Protein AF-G8BQY3-F1 (afdb_monomer_lite)

Sequence (177 aa):
MSRKLKKTHLFSKDVSSLLYSYGDVAQPLSETANCLDEIISSYLVDVCENAYHISKKQVHPFSANKNKIKLENFRFVLRKDPIKLGRADELLVTNKLITEAKKQFNETDMNIVQRNKNLEGHEITRNEDSHSELNGNGERVHNNEDLLDKGTENDLDDGVKDEEVDEEVDEEEADED

pLDDT: mean 72.12, std 24.22, range [28.02, 97.5]

Structure (mmCIF, N/CA/C/O backbone):
data_AF-G8BQY3-F1
#
_entry.id   AF-G8BQY3-F1
#
loop_
_atom_site.group_PDB
_atom_site.id
_atom_site.type_symbol
_atom_site.label_atom_id
_atom_site.label_alt_id
_atom_site.label_comp_id
_atom_site.label_asym_id
_atom_site.label_entity_id
_atom_site.label_seq_id
_atom_site.pdbx_PDB_ins_code
_atom_site.Cartn_x
_atom_site.Cartn_y
_atom_site.Cartn_z
_atom_site.occupancy
_atom_site.B_iso_or_equiv
_atom_site.auth_seq_id
_atom_site.auth_comp_id
_atom_site.auth_asym_id
_atom_site.auth_atom_id
_atom_site.pdbx_PDB_model_num
ATOM 1 N N . MET A 1 1 ? 21.935 6.918 24.019 1.00 47.62 1 MET A N 1
ATOM 2 C CA . MET A 1 1 ? 20.542 7.383 24.213 1.00 47.62 1 MET A CA 1
ATOM 3 C C . MET A 1 1 ? 19.738 7.004 22.976 1.00 47.62 1 MET A C 1
ATOM 5 O O . MET A 1 1 ? 19.930 7.620 21.935 1.00 47.62 1 MET A O 1
ATOM 9 N N . SER A 1 2 ? 18.910 5.957 23.042 1.00 64.44 2 SER A N 1
ATOM 10 C CA . SER A 1 2 ? 18.008 5.622 21.932 1.00 64.44 2 SER A CA 1
ATOM 11 C C . SER A 1 2 ? 16.908 6.682 21.874 1.00 64.44 2 SER A C 1
ATOM 13 O O . SER A 1 2 ? 16.161 6.850 22.840 1.00 64.44 2 SER A O 1
ATOM 15 N N . ARG A 1 3 ? 16.852 7.456 20.785 1.00 68.50 3 ARG A N 1
ATOM 16 C CA . ARG A 1 3 ? 15.745 8.385 20.547 1.00 68.50 3 ARG A CA 1
ATOM 17 C C . ARG A 1 3 ? 14.502 7.527 20.336 1.00 68.50 3 ARG A C 1
ATOM 19 O O . ARG A 1 3 ? 14.386 6.880 19.302 1.00 68.50 3 ARG A O 1
ATOM 26 N N . LYS A 1 4 ? 13.598 7.489 21.321 1.00 60.03 4 LYS A N 1
ATOM 27 C CA . LYS A 1 4 ? 12.276 6.886 21.129 1.00 60.03 4 LYS A CA 1
ATOM 28 C C . LYS A 1 4 ? 11.611 7.636 19.977 1.00 60.03 4 LYS A C 1
ATOM 30 O O . LYS A 1 4 ? 11.327 8.826 20.120 1.00 60.03 4 LYS A O 1
ATOM 35 N N . LEU A 1 5 ? 11.413 6.968 18.841 1.00 64.56 5 LEU A N 1
ATOM 36 C CA . LEU A 1 5 ? 10.557 7.505 17.791 1.00 64.56 5 LEU A CA 1
ATOM 37 C C . LEU A 1 5 ? 9.184 7.728 18.427 1.00 64.56 5 LEU A C 1
ATOM 39 O O . LEU A 1 5 ? 8.609 6.808 19.013 1.00 64.56 5 LEU A O 1
ATOM 43 N N . LYS A 1 6 ? 8.684 8.965 18.377 1.00 67.38 6 LYS A N 1
ATOM 44 C CA . LYS A 1 6 ? 7.282 9.214 18.713 1.00 67.38 6 LYS A CA 1
ATOM 45 C C . LYS A 1 6 ? 6.444 8.392 17.736 1.00 67.38 6 LYS A C 1
ATOM 47 O O . LYS A 1 6 ? 6.731 8.428 16.543 1.00 67.38 6 LYS A O 1
ATOM 52 N N . LYS A 1 7 ? 5.429 7.676 18.236 1.00 65.94 7 LYS A N 1
ATOM 53 C CA . LYS A 1 7 ? 4.368 7.135 17.380 1.00 65.94 7 LYS A CA 1
ATOM 54 C C . LYS A 1 7 ? 3.744 8.327 16.658 1.00 65.94 7 LYS A C 1
ATOM 56 O O . LYS A 1 7 ? 3.080 9.157 17.274 1.00 65.94 7 LYS A O 1
ATOM 61 N N . THR A 1 8 ? 4.090 8.477 15.392 1.00 73.38 8 THR A N 1
ATOM 62 C CA . THR A 1 8 ? 3.545 9.488 14.500 1.00 73.38 8 THR A CA 1
ATOM 63 C C . THR A 1 8 ? 2.388 8.842 13.766 1.00 73.38 8 THR A C 1
ATOM 65 O O . THR A 1 8 ? 2.565 7.772 13.192 1.00 73.38 8 THR A O 1
ATOM 68 N N . HIS A 1 9 ? 1.225 9.480 13.801 1.00 83.69 9 HIS A N 1
ATOM 69 C CA . HIS A 1 9 ? 0.084 9.060 13.001 1.00 83.69 9 HIS A CA 1
ATOM 70 C C . HIS A 1 9 ? 0.283 9.550 11.568 1.00 83.69 9 HIS A C 1
ATOM 72 O O . HIS A 1 9 ? -0.073 10.687 11.254 1.00 83.69 9 HIS A O 1
ATOM 78 N N . LEU A 1 10 ? 0.963 8.749 10.741 1.00 86.44 10 LEU A N 1
ATOM 79 C CA . LEU A 1 10 ? 1.401 9.170 9.403 1.00 86.44 10 LEU A CA 1
ATOM 80 C C . LEU A 1 10 ? 0.208 9.357 8.469 1.00 86.44 10 LEU A C 1
ATOM 82 O O . LEU A 1 10 ? 0.194 10.310 7.692 1.00 86.44 10 LEU A O 1
ATOM 86 N N . PHE A 1 11 ? -0.778 8.464 8.556 1.00 93.00 11 PHE A N 1
ATOM 87 C CA . PHE A 1 11 ? -1.836 8.342 7.563 1.00 93.00 11 PHE A CA 1
ATOM 88 C C . PHE A 1 11 ? -3.230 8.670 8.103 1.00 93.00 11 PHE A C 1
ATOM 90 O O . PHE A 1 11 ? -4.181 8.582 7.336 1.00 93.00 11 PHE A O 1
ATOM 97 N N . SER A 1 12 ? -3.408 9.090 9.366 1.00 91.06 12 SER A N 1
ATOM 98 C CA . SER A 1 12 ? -4.758 9.253 9.955 1.00 91.06 12 SER A CA 1
ATOM 99 C C . SER A 1 12 ? -5.713 10.126 9.130 1.00 91.06 1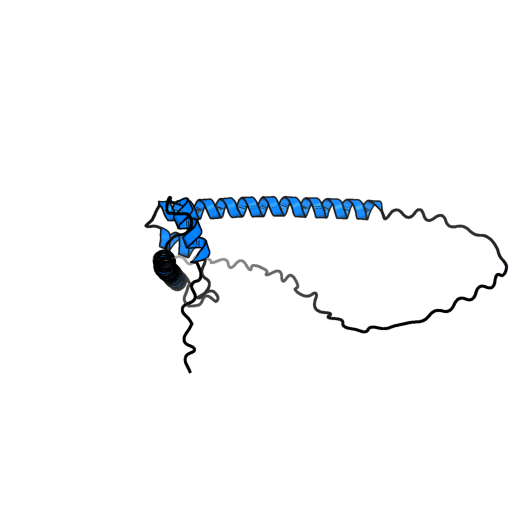2 SER A C 1
ATOM 101 O O . SER A 1 12 ? -6.905 9.823 9.053 1.00 91.06 12 SER A O 1
ATOM 103 N N . LYS A 1 13 ? -5.221 11.179 8.462 1.00 92.12 13 LYS A N 1
ATOM 104 C CA . LYS A 1 13 ? -6.054 12.029 7.589 1.00 92.12 13 LYS A CA 1
ATOM 105 C C . LYS A 1 13 ? -6.496 11.301 6.314 1.00 92.12 13 LYS A C 1
ATOM 107 O O . LYS A 1 13 ? -7.669 11.368 5.934 1.00 92.12 13 LYS A O 1
ATOM 112 N N . ASP A 1 14 ? -5.568 10.600 5.676 1.00 95.12 14 ASP A N 1
ATOM 113 C CA . ASP A 1 14 ? -5.829 9.868 4.437 1.00 95.12 14 ASP A CA 1
ATOM 114 C C . ASP A 1 14 ? -6.691 8.635 4.712 1.00 95.12 14 ASP A C 1
ATOM 116 O O . ASP A 1 14 ? -7.645 8.381 3.986 1.00 95.12 14 ASP A O 1
ATOM 120 N N . VAL A 1 15 ? -6.439 7.934 5.821 1.00 95.81 15 VAL A N 1
ATOM 121 C CA . VAL A 1 15 ? -7.252 6.812 6.311 1.00 95.81 15 VAL A CA 1
ATOM 122 C C . VAL A 1 15 ? -8.680 7.258 6.608 1.00 95.81 15 VAL A C 1
ATOM 124 O O . VAL A 1 15 ? -9.614 6.567 6.218 1.00 95.81 15 VAL A O 1
ATOM 127 N N . SER A 1 16 ? -8.880 8.425 7.226 1.00 95.19 16 SER A N 1
ATOM 128 C CA . SER A 1 16 ? -10.232 8.951 7.474 1.00 95.19 16 SER A CA 1
ATOM 129 C C . SER A 1 16 ? -10.986 9.231 6.170 1.00 95.19 16 SER A C 1
ATOM 131 O O . SER A 1 16 ? -12.165 8.910 6.043 1.00 95.19 16 SER A O 1
ATOM 133 N N . SER A 1 17 ? -10.289 9.782 5.174 1.00 95.88 17 SER A N 1
ATOM 134 C CA . SER A 1 17 ? -10.861 10.022 3.842 1.00 95.88 17 SER A CA 1
ATOM 135 C C . SER A 1 17 ? -11.150 8.706 3.110 1.00 95.88 17 SER A C 1
ATOM 137 O O . SER A 1 17 ? -12.174 8.573 2.439 1.00 95.88 17 SER A O 1
ATOM 139 N N . LEU A 1 18 ? -10.270 7.715 3.278 1.00 95.94 18 LEU A N 1
ATOM 140 C CA . LEU A 1 18 ? -10.424 6.379 2.720 1.00 95.94 18 LEU A CA 1
ATOM 141 C C . LEU A 1 18 ? -11.657 5.690 3.309 1.00 95.94 18 LEU A C 1
ATOM 143 O O . LEU A 1 18 ? -12.499 5.228 2.550 1.00 95.94 18 LEU A O 1
ATOM 147 N N . LEU A 1 19 ? -11.814 5.694 4.632 1.00 96.62 19 LEU A N 1
ATOM 148 C CA . LEU A 1 19 ? -12.986 5.149 5.320 1.00 96.62 19 LEU A CA 1
ATOM 149 C C . LEU A 1 19 ? -14.293 5.705 4.744 1.00 96.62 19 LEU A C 1
ATOM 151 O O . LEU A 1 19 ? -15.165 4.931 4.349 1.00 96.62 19 LEU A O 1
ATOM 155 N N . TYR A 1 20 ? -14.389 7.028 4.585 1.00 97.12 20 TYR A N 1
ATOM 156 C CA . TYR A 1 20 ? -15.562 7.660 3.978 1.00 97.12 20 TYR A CA 1
ATOM 157 C C . TYR A 1 20 ? -15.809 7.192 2.535 1.00 97.12 20 TYR A C 1
ATOM 159 O O . TYR A 1 20 ? -16.934 6.855 2.173 1.00 97.12 20 TYR A O 1
ATOM 167 N N . SER A 1 21 ? -14.762 7.094 1.707 1.00 97.00 21 SER A N 1
ATOM 168 C CA . SER A 1 21 ? -14.902 6.592 0.329 1.00 97.00 21 SER A CA 1
ATOM 169 C C . SER A 1 21 ? -15.334 5.123 0.241 1.00 97.00 21 SER A C 1
ATOM 171 O O . SER A 1 21 ? -15.914 4.720 -0.765 1.00 97.00 21 SER A O 1
ATOM 173 N N . TYR A 1 22 ? -15.096 4.341 1.297 1.00 95.94 22 TYR A N 1
ATOM 174 C CA . TYR A 1 22 ? -15.563 2.960 1.436 1.00 95.94 22 TYR A CA 1
ATOM 175 C C . TYR A 1 22 ? -16.930 2.851 2.136 1.00 95.94 22 TYR A C 1
ATOM 177 O O . TYR A 1 22 ? -17.414 1.741 2.355 1.00 95.94 22 TYR A O 1
ATOM 185 N N . GLY A 1 23 ? -17.579 3.982 2.433 1.00 96.81 23 GLY A N 1
ATOM 186 C CA . GLY A 1 23 ? -18.947 4.039 2.950 1.00 96.81 23 GLY A CA 1
ATOM 187 C C . GLY A 1 23 ? -19.072 4.216 4.464 1.00 96.81 23 GLY A C 1
ATOM 188 O O . GLY A 1 23 ? -20.173 4.058 4.988 1.00 96.81 23 GLY A O 1
ATOM 189 N N . ASP A 1 24 ? -17.986 4.537 5.170 1.00 96.62 24 ASP A N 1
ATOM 190 C CA . ASP A 1 24 ? -18.055 4.968 6.570 1.00 96.62 24 ASP A CA 1
ATOM 191 C C . ASP A 1 24 ? -18.608 6.407 6.690 1.00 96.62 24 ASP A C 1
ATOM 193 O O . ASP A 1 24 ? -18.865 7.096 5.699 1.00 96.62 24 ASP A O 1
ATOM 197 N N . VAL A 1 25 ? -18.796 6.894 7.916 1.00 96.75 25 VAL A N 1
ATOM 198 C CA . VAL A 1 25 ? -19.213 8.271 8.200 1.00 96.75 25 VAL A CA 1
ATOM 199 C C . VAL A 1 25 ? -18.143 9.295 7.795 1.00 96.75 25 VAL A C 1
ATOM 201 O O . VAL A 1 25 ? -16.946 9.027 7.819 1.00 96.75 25 VAL A O 1
ATOM 204 N N . ALA A 1 26 ? -18.571 10.522 7.474 1.00 95.06 26 ALA A N 1
ATOM 205 C CA . ALA A 1 26 ? -17.673 11.595 7.023 1.00 95.06 26 ALA A CA 1
ATOM 206 C C . ALA A 1 26 ? -16.608 12.007 8.058 1.00 95.06 26 ALA A C 1
ATOM 208 O O . ALA A 1 26 ? -15.579 12.572 7.692 1.00 95.06 26 ALA A O 1
ATOM 209 N N . GLN A 1 27 ? -16.871 11.773 9.344 1.00 95.19 27 GLN A N 1
ATOM 210 C CA . GLN A 1 27 ? -15.941 12.002 10.450 1.00 95.19 27 GLN A CA 1
ATOM 211 C C . GLN A 1 27 ? -15.866 10.714 11.282 1.00 95.19 27 GLN A C 1
ATOM 213 O O . GLN A 1 27 ? -16.648 10.560 12.224 1.00 95.19 27 GLN A O 1
ATOM 218 N N . PRO A 1 28 ? -15.003 9.755 10.901 1.00 95.81 28 PRO A N 1
ATOM 219 C CA . PRO A 1 28 ? -14.865 8.499 11.627 1.00 95.81 28 PRO A CA 1
ATOM 220 C C . PRO A 1 28 ? -14.243 8.731 13.007 1.00 95.81 28 PRO A C 1
ATOM 222 O O . PRO A 1 28 ? -13.596 9.748 13.263 1.00 95.81 28 PRO A O 1
ATOM 225 N N . LEU A 1 29 ? -14.427 7.765 13.907 1.00 95.88 29 LEU A N 1
ATOM 226 C CA . LEU A 1 29 ? -13.817 7.808 15.234 1.00 95.88 29 LEU A CA 1
ATOM 227 C C . LEU A 1 29 ? -12.288 7.832 15.118 1.00 95.88 29 LEU A C 1
ATOM 229 O O . LEU A 1 29 ? -11.695 7.006 14.415 1.00 95.88 29 LEU A O 1
ATOM 233 N N . SER A 1 30 ? -11.648 8.735 15.862 1.00 93.62 30 SER A N 1
ATOM 234 C CA . SER A 1 30 ? -10.189 8.898 15.878 1.00 93.62 30 SER A CA 1
ATOM 235 C C . SER A 1 30 ? -9.470 7.594 16.227 1.00 93.62 30 SER A C 1
ATOM 237 O O . SER A 1 30 ? -8.432 7.274 15.659 1.00 93.62 30 SER A O 1
ATOM 239 N N . GLU A 1 31 ? -10.045 6.803 17.128 1.00 94.69 31 GLU A N 1
ATOM 240 C CA . GLU A 1 31 ? -9.543 5.498 17.546 1.00 94.69 31 GLU A CA 1
ATOM 241 C C . GLU A 1 31 ? -9.524 4.499 16.384 1.00 94.69 31 GLU A C 1
ATOM 243 O O . GLU A 1 31 ? -8.570 3.734 16.253 1.00 94.69 31 GLU A O 1
ATOM 248 N N . THR A 1 32 ? -10.537 4.535 15.511 1.00 95.00 32 THR A N 1
ATOM 249 C CA . THR A 1 32 ? -10.619 3.658 14.332 1.00 95.00 32 THR A CA 1
ATOM 250 C C . THR A 1 32 ? -9.576 4.057 13.297 1.00 95.00 32 THR A C 1
ATOM 252 O O . THR A 1 32 ? -8.821 3.205 12.827 1.00 95.00 32 THR A O 1
ATOM 255 N N . ALA A 1 33 ? -9.477 5.355 12.991 1.00 94.88 33 ALA A N 1
ATOM 256 C CA . ALA A 1 33 ? -8.477 5.869 12.059 1.00 94.88 33 ALA A CA 1
ATOM 257 C C . ALA A 1 33 ? -7.048 5.569 12.539 1.00 94.88 33 ALA A C 1
ATOM 259 O O . ALA A 1 33 ? -6.230 5.082 11.763 1.00 94.88 33 ALA A O 1
ATOM 260 N N . ASN A 1 34 ? -6.767 5.775 13.829 1.00 93.81 34 ASN A N 1
ATOM 261 C CA . ASN A 1 34 ? -5.458 5.498 14.420 1.00 93.81 34 ASN A CA 1
ATOM 262 C C . ASN A 1 34 ? -5.143 3.995 14.458 1.00 93.81 34 ASN A C 1
ATOM 264 O O . ASN A 1 34 ? -4.008 3.602 14.210 1.00 93.81 34 ASN A O 1
ATOM 268 N N . CYS A 1 35 ? -6.130 3.142 14.744 1.00 94.31 35 CYS A N 1
ATOM 269 C CA . CYS A 1 35 ? -5.945 1.692 14.704 1.00 94.31 35 CYS A CA 1
ATOM 270 C C . CYS A 1 35 ? -5.583 1.216 13.291 1.00 94.31 35 CYS A C 1
ATOM 272 O O . CYS A 1 35 ? -4.627 0.460 13.115 1.00 94.31 35 CYS A O 1
ATOM 274 N N . LEU A 1 36 ? -6.302 1.699 12.276 1.00 95.44 36 LEU A N 1
ATOM 275 C CA . LEU A 1 36 ? -6.017 1.369 10.882 1.00 95.44 36 LEU A CA 1
ATOM 276 C C . LEU A 1 36 ? -4.675 1.934 10.409 1.00 95.44 36 LEU A C 1
ATOM 278 O O . LEU A 1 36 ? -3.955 1.236 9.703 1.00 95.44 36 LEU A O 1
ATOM 282 N N . ASP A 1 37 ? -4.304 3.144 10.827 1.00 94.88 37 ASP A N 1
ATOM 283 C CA . ASP A 1 37 ? -2.983 3.731 10.570 1.00 94.88 37 ASP A CA 1
ATOM 284 C C . ASP A 1 37 ? -1.847 2.843 11.113 1.00 94.88 37 ASP A C 1
ATOM 286 O O . ASP A 1 37 ? -0.875 2.581 10.399 1.00 94.88 37 ASP A O 1
ATOM 290 N N . GLU A 1 38 ? -1.992 2.291 12.323 1.00 93.75 38 GLU A N 1
ATOM 291 C CA . GLU A 1 38 ? -1.022 1.341 12.887 1.00 93.75 38 GLU A CA 1
ATOM 292 C C . GLU A 1 38 ? -0.963 0.026 12.090 1.00 93.75 38 GLU A C 1
ATOM 294 O O . GLU A 1 38 ? 0.130 -0.458 11.784 1.00 93.75 38 GLU A O 1
ATOM 299 N N . ILE A 1 39 ? -2.116 -0.531 11.699 1.00 95.44 39 ILE A N 1
ATOM 300 C CA . ILE A 1 39 ? -2.192 -1.767 10.900 1.00 95.44 39 ILE A CA 1
ATOM 301 C C . ILE A 1 39 ? -1.541 -1.571 9.525 1.00 95.44 39 ILE A C 1
ATOM 303 O O . ILE A 1 39 ? -0.732 -2.394 9.097 1.00 95.44 39 ILE A O 1
ATOM 307 N N . ILE A 1 40 ? -1.867 -0.475 8.837 1.00 94.88 40 ILE A N 1
ATOM 308 C CA . ILE A 1 40 ? -1.329 -0.151 7.511 1.00 94.88 40 ILE A CA 1
ATOM 309 C C . ILE A 1 40 ? 0.175 0.089 7.600 1.00 94.88 40 ILE A C 1
ATOM 311 O O . ILE A 1 40 ? 0.927 -0.441 6.783 1.00 94.88 40 ILE A O 1
ATOM 315 N N . SER A 1 41 ? 0.628 0.836 8.607 1.00 93.81 41 SER A N 1
ATOM 316 C CA . SER A 1 41 ? 2.053 1.077 8.830 1.00 93.81 41 SER A CA 1
ATOM 317 C C . SER A 1 41 ? 2.814 -0.232 9.043 1.00 93.81 41 SER A C 1
ATOM 319 O O . SER A 1 41 ? 3.842 -0.441 8.401 1.00 93.81 41 SER A O 1
ATOM 321 N N . SER A 1 42 ? 2.291 -1.142 9.873 1.00 95.00 42 SER A N 1
ATOM 322 C CA . SER A 1 42 ? 2.891 -2.468 10.077 1.00 95.00 42 SER A CA 1
ATOM 323 C C . SER A 1 42 ? 2.951 -3.264 8.774 1.00 95.00 42 SER A C 1
ATOM 325 O O . SER A 1 42 ? 4.006 -3.775 8.413 1.00 95.00 42 SER A O 1
ATOM 327 N N . TYR A 1 43 ? 1.852 -3.303 8.020 1.00 95.56 43 TYR A N 1
ATOM 328 C CA . TYR A 1 43 ? 1.799 -3.998 6.736 1.00 95.56 43 TYR A CA 1
ATOM 329 C C . TYR A 1 43 ? 2.830 -3.456 5.732 1.00 95.56 43 TYR A C 1
ATOM 331 O O . TYR A 1 43 ? 3.500 -4.228 5.046 1.00 95.56 43 TYR A O 1
ATOM 339 N N . LEU A 1 44 ? 2.989 -2.133 5.641 1.00 94.69 44 LEU A N 1
ATOM 340 C CA . LEU A 1 44 ? 3.964 -1.514 4.741 1.00 94.69 44 LEU A CA 1
ATOM 341 C C . LEU A 1 44 ? 5.404 -1.843 5.142 1.00 94.69 44 LEU A C 1
ATOM 343 O O . LEU A 1 44 ? 6.232 -2.087 4.260 1.00 94.69 44 LEU A O 1
ATOM 347 N N . VAL A 1 45 ? 5.698 -1.879 6.445 1.00 95.44 45 VAL A N 1
ATOM 348 C CA . VAL A 1 45 ? 7.007 -2.306 6.956 1.00 95.44 45 VAL A CA 1
ATOM 349 C C . VAL A 1 45 ? 7.286 -3.749 6.541 1.00 95.44 45 VAL A C 1
ATOM 351 O O . VAL A 1 45 ? 8.328 -3.996 5.934 1.00 95.44 45 VAL A O 1
ATOM 354 N N . ASP A 1 46 ? 6.336 -4.663 6.742 1.00 96.25 46 ASP A N 1
ATOM 355 C CA . ASP A 1 46 ? 6.489 -6.075 6.372 1.00 96.25 46 ASP A CA 1
ATOM 356 C C . ASP A 1 46 ? 6.720 -6.250 4.862 1.00 96.25 46 ASP A C 1
ATOM 358 O O . ASP A 1 46 ? 7.564 -7.038 4.424 1.00 96.25 46 ASP A O 1
ATOM 362 N N . VAL A 1 47 ? 5.994 -5.504 4.022 1.00 95.75 47 VAL A N 1
ATOM 363 C CA . VAL A 1 47 ? 6.181 -5.533 2.561 1.00 95.75 47 VAL A CA 1
ATOM 364 C C . VAL A 1 47 ? 7.577 -5.032 2.177 1.00 95.75 47 VAL A C 1
ATOM 366 O O . VAL A 1 47 ? 8.248 -5.663 1.353 1.00 95.75 47 VAL A O 1
ATOM 369 N N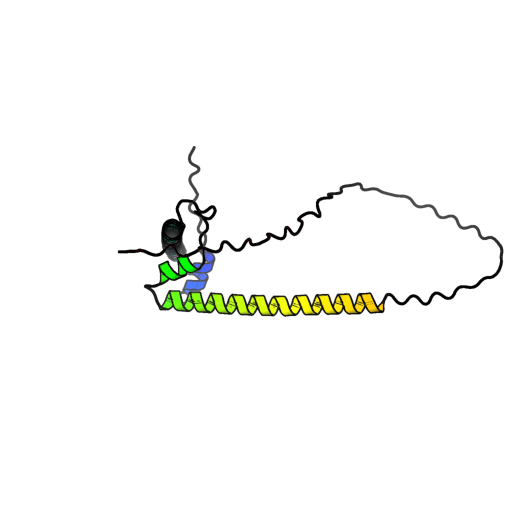 . CYS A 1 48 ? 8.038 -3.933 2.779 1.00 95.25 48 CYS A N 1
ATOM 370 C CA . CYS A 1 48 ? 9.362 -3.368 2.517 1.00 95.25 48 CYS A CA 1
ATOM 371 C C . CYS A 1 48 ? 10.490 -4.295 2.983 1.00 95.25 48 CYS A C 1
ATOM 373 O O . CYS A 1 48 ? 11.469 -4.482 2.260 1.00 95.25 48 CYS A O 1
ATOM 375 N N . GLU A 1 49 ? 10.351 -4.906 4.158 1.00 95.50 49 GLU A N 1
ATOM 376 C CA . GLU A 1 49 ? 11.323 -5.851 4.703 1.00 95.50 49 GLU A CA 1
ATOM 377 C C . GLU A 1 49 ? 11.438 -7.092 3.810 1.00 95.50 49 GLU A C 1
ATOM 379 O O . GLU A 1 49 ? 12.539 -7.486 3.416 1.00 95.50 49 GLU A O 1
ATOM 384 N N . ASN A 1 50 ? 10.306 -7.651 3.378 1.00 95.19 50 ASN A N 1
ATOM 385 C CA . ASN A 1 50 ? 10.296 -8.767 2.438 1.00 95.19 50 ASN A CA 1
ATOM 386 C C . ASN A 1 50 ? 10.972 -8.404 1.107 1.00 95.19 50 ASN A C 1
ATOM 388 O O . ASN A 1 50 ? 11.813 -9.164 0.615 1.00 95.19 50 ASN A O 1
ATOM 392 N N . ALA A 1 51 ? 10.660 -7.233 0.542 1.00 94.38 51 ALA A N 1
ATOM 393 C CA . ALA A 1 51 ? 11.278 -6.752 -0.695 1.00 94.38 51 ALA A CA 1
ATOM 394 C C . ALA A 1 51 ? 12.796 -6.570 -0.534 1.00 94.38 51 ALA A C 1
ATOM 396 O O . ALA A 1 51 ? 13.570 -6.933 -1.424 1.00 94.38 51 ALA A O 1
ATOM 397 N N . TYR A 1 52 ? 13.237 -6.071 0.619 1.00 93.00 52 TYR A N 1
ATOM 398 C CA . TYR A 1 52 ? 14.648 -5.933 0.960 1.00 93.00 52 TYR A CA 1
ATOM 399 C C . TYR A 1 52 ? 15.359 -7.288 1.074 1.00 93.00 52 TYR A C 1
ATOM 401 O O . TYR A 1 52 ? 16.452 -7.461 0.529 1.00 93.00 52 TYR A O 1
ATOM 409 N N . HIS A 1 53 ? 14.738 -8.284 1.711 1.00 91.81 53 HIS A N 1
ATOM 410 C CA . HIS A 1 53 ? 15.294 -9.635 1.796 1.00 91.81 53 HIS A CA 1
ATOM 411 C C . HIS A 1 53 ? 15.443 -10.300 0.428 1.00 91.81 53 HIS A C 1
ATOM 413 O O . HIS A 1 53 ? 16.453 -10.959 0.181 1.00 91.81 53 HIS A O 1
ATOM 419 N N . ILE A 1 54 ? 14.471 -10.120 -0.469 1.00 90.75 54 ILE A N 1
ATOM 420 C CA . ILE A 1 54 ? 14.567 -10.607 -1.852 1.00 90.75 54 ILE A CA 1
ATOM 421 C C . ILE A 1 54 ? 15.715 -9.904 -2.572 1.00 90.75 54 ILE A C 1
ATOM 423 O O . ILE A 1 54 ? 16.555 -10.575 -3.168 1.00 90.75 54 ILE A O 1
ATOM 427 N N . SER A 1 55 ? 15.809 -8.579 -2.431 1.00 90.31 55 SER A N 1
ATOM 428 C CA . SER A 1 55 ? 16.891 -7.786 -3.013 1.00 90.31 55 SER A CA 1
ATOM 429 C C . SER A 1 55 ? 18.266 -8.311 -2.610 1.00 90.31 55 SER A C 1
ATOM 431 O O . SER A 1 55 ? 19.138 -8.466 -3.456 1.00 90.31 55 SER A O 1
ATOM 433 N N . LYS A 1 56 ? 18.461 -8.626 -1.326 1.00 86.56 56 LYS A N 1
ATOM 434 C CA . LYS A 1 56 ? 19.725 -9.177 -0.823 1.00 86.56 56 LYS A CA 1
ATOM 435 C C . LYS A 1 56 ? 20.048 -10.559 -1.378 1.00 86.56 56 LY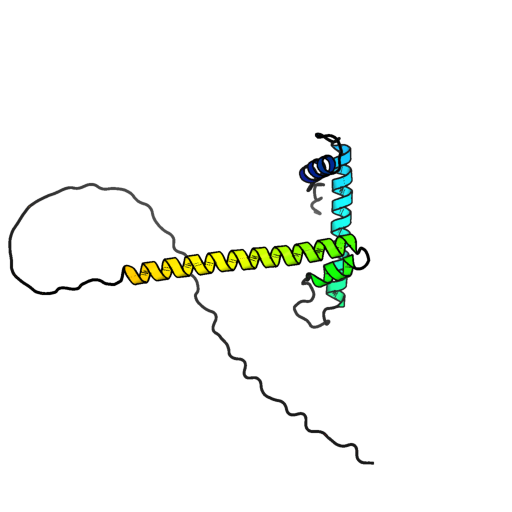S A C 1
ATOM 437 O O . LYS A 1 56 ? 21.215 -10.857 -1.589 1.00 86.56 56 LYS A O 1
ATOM 442 N N . LYS A 1 57 ? 19.035 -11.406 -1.579 1.00 85.06 57 LYS A N 1
ATOM 443 C CA . LYS A 1 57 ? 19.214 -12.773 -2.091 1.00 85.06 57 LYS A CA 1
ATOM 444 C C . LYS A 1 57 ? 19.530 -12.809 -3.583 1.00 85.06 57 LYS A C 1
ATOM 446 O O . LYS A 1 57 ? 20.238 -13.704 -4.018 1.00 85.06 57 LYS A O 1
ATOM 451 N N . GLN A 1 58 ? 18.976 -11.878 -4.359 1.00 79.62 58 GLN A N 1
ATOM 452 C CA . GLN A 1 58 ? 19.152 -11.850 -5.813 1.00 79.62 58 GLN A CA 1
ATOM 453 C C . GLN A 1 58 ? 20.446 -11.170 -6.269 1.00 79.62 58 GLN A C 1
ATOM 455 O O . GLN A 1 58 ? 20.824 -11.296 -7.430 1.00 79.62 58 GLN A O 1
ATOM 460 N N . VAL A 1 59 ? 21.124 -10.433 -5.388 1.00 75.50 59 VAL A N 1
ATOM 461 C CA . VAL A 1 59 ? 22.356 -9.727 -5.740 1.00 75.50 59 VAL A CA 1
ATOM 462 C C . VAL A 1 59 ? 23.572 -10.605 -5.434 1.00 75.50 59 VAL A C 1
ATOM 464 O O . VAL A 1 59 ? 23.723 -11.089 -4.314 1.00 75.50 59 VAL A O 1
ATOM 467 N N . HIS A 1 60 ? 24.450 -10.791 -6.429 1.00 71.19 60 HIS A N 1
ATOM 468 C CA . HIS A 1 60 ? 25.705 -11.535 -6.274 1.00 71.19 60 HIS A CA 1
ATOM 469 C C . HIS A 1 60 ? 26.537 -10.958 -5.109 1.00 71.19 60 HIS A C 1
ATOM 471 O O . HIS A 1 60 ? 26.608 -9.729 -4.983 1.00 71.19 60 HIS A O 1
ATOM 477 N N . PRO A 1 61 ? 27.198 -11.790 -4.278 1.00 68.12 61 PRO A N 1
ATOM 478 C CA . PRO A 1 61 ? 27.908 -11.348 -3.071 1.00 68.12 61 PRO A CA 1
ATOM 479 C C . PRO A 1 61 ? 28.943 -10.233 -3.298 1.00 68.12 61 PRO A C 1
ATOM 481 O O . PRO A 1 61 ? 29.193 -9.445 -2.387 1.00 68.12 61 PRO A O 1
ATOM 484 N N . PHE A 1 62 ? 29.494 -10.123 -4.510 1.00 70.69 62 PHE A N 1
ATOM 485 C CA . PHE A 1 62 ? 30.473 -9.096 -4.891 1.00 70.69 62 PHE A CA 1
ATOM 486 C C . PHE A 1 62 ? 29.898 -7.867 -5.618 1.00 70.69 62 PHE A C 1
ATOM 488 O O . PHE A 1 62 ? 30.649 -6.987 -6.025 1.00 70.69 62 PHE A O 1
ATOM 495 N N . SER A 1 63 ? 28.578 -7.752 -5.783 1.00 72.44 63 SER A N 1
ATOM 496 C CA . SER A 1 63 ? 27.995 -6.608 -6.490 1.00 72.44 63 SER A CA 1
ATOM 497 C C . SER A 1 63 ? 27.943 -5.350 -5.616 1.00 72.44 63 SER A C 1
ATOM 499 O O . SER A 1 63 ? 27.412 -5.356 -4.499 1.00 72.44 63 SER A O 1
ATOM 501 N N . ALA A 1 64 ? 28.394 -4.226 -6.179 1.00 68.88 64 ALA A N 1
ATOM 502 C CA . ALA A 1 64 ? 28.315 -2.899 -5.563 1.00 68.88 64 ALA A CA 1
ATOM 503 C C . ALA A 1 64 ? 26.874 -2.466 -5.200 1.00 68.88 64 ALA A C 1
ATOM 505 O O . ALA A 1 64 ? 26.678 -1.629 -4.323 1.00 68.88 64 ALA A O 1
ATOM 506 N N . ASN A 1 65 ? 25.846 -3.078 -5.805 1.00 66.44 65 ASN A N 1
ATOM 507 C CA . ASN A 1 65 ? 24.433 -2.704 -5.646 1.00 66.44 65 ASN A CA 1
ATOM 508 C C . ASN A 1 65 ? 23.649 -3.532 -4.607 1.00 66.44 65 ASN A C 1
ATOM 510 O O . ASN A 1 65 ? 22.417 -3.518 -4.605 1.00 66.44 65 ASN A O 1
ATOM 514 N N . LYS A 1 66 ? 24.336 -4.219 -3.688 1.00 67.44 66 LYS A N 1
ATOM 515 C CA . LYS A 1 66 ? 23.769 -5.142 -2.677 1.00 67.44 66 LYS A CA 1
ATOM 516 C C . LYS A 1 66 ? 22.604 -4.628 -1.817 1.00 67.44 66 LYS A C 1
ATOM 518 O O . LYS A 1 66 ? 21.868 -5.436 -1.259 1.00 67.44 66 LYS A O 1
ATOM 523 N N . ASN A 1 67 ? 22.405 -3.314 -1.719 1.00 75.31 67 ASN A N 1
ATOM 524 C CA . ASN A 1 67 ? 21.350 -2.707 -0.896 1.00 75.31 67 ASN A CA 1
ATOM 525 C C . ASN A 1 67 ? 20.261 -1.976 -1.700 1.00 75.31 67 ASN A C 1
ATOM 527 O O . ASN A 1 67 ? 19.383 -1.359 -1.098 1.00 75.31 67 ASN A O 1
ATOM 531 N N . LYS A 1 68 ? 20.297 -2.011 -3.039 1.00 86.44 68 LYS A N 1
ATOM 532 C CA . LYS A 1 68 ? 19.352 -1.255 -3.868 1.00 86.44 68 LYS A CA 1
ATOM 533 C C . LYS A 1 68 ? 18.079 -2.059 -4.130 1.00 86.44 68 LYS A C 1
ATOM 535 O O . LYS A 1 68 ? 18.094 -3.007 -4.910 1.00 86.44 68 LYS A O 1
ATOM 540 N N . ILE A 1 69 ? 16.968 -1.640 -3.524 1.00 91.00 69 ILE A N 1
ATOM 541 C CA . ILE A 1 69 ? 15.649 -2.238 -3.765 1.00 91.00 69 ILE A CA 1
ATOM 542 C C . ILE A 1 69 ? 15.130 -1.785 -5.139 1.00 91.00 69 ILE A C 1
ATOM 544 O O . ILE A 1 69 ? 15.113 -0.592 -5.440 1.00 91.00 69 ILE A O 1
ATOM 548 N N . LYS A 1 70 ? 14.706 -2.741 -5.972 1.00 90.69 70 LYS A N 1
ATOM 549 C CA . LYS A 1 70 ? 14.095 -2.514 -7.292 1.00 90.69 70 LYS A CA 1
ATOM 550 C C . LYS A 1 70 ? 12.588 -2.799 -7.261 1.00 90.69 70 LYS A C 1
ATOM 552 O O . LYS A 1 70 ? 12.113 -3.518 -6.383 1.00 90.69 70 LYS A O 1
ATOM 557 N N . LEU A 1 71 ? 11.854 -2.297 -8.259 1.00 92.19 71 LEU A N 1
ATOM 558 C CA . LEU A 1 71 ? 10.411 -2.549 -8.424 1.00 92.19 71 LEU A CA 1
ATOM 559 C C . LEU A 1 71 ? 10.082 -4.045 -8.560 1.00 92.19 71 LEU A C 1
ATOM 561 O O . LEU A 1 71 ? 9.111 -4.514 -7.971 1.00 92.19 71 LEU A O 1
ATOM 565 N N . GLU A 1 72 ? 10.942 -4.809 -9.238 1.00 91.81 72 GLU A N 1
ATOM 566 C CA . GLU A 1 72 ? 10.805 -6.267 -9.384 1.00 91.81 72 GLU A CA 1
ATOM 567 C C . GLU A 1 72 ? 10.725 -7.000 -8.035 1.00 91.81 72 GLU A C 1
ATOM 569 O O . GLU A 1 72 ? 9.997 -7.984 -7.896 1.00 91.81 72 GLU A O 1
ATOM 574 N N . ASN A 1 73 ? 11.407 -6.490 -7.001 1.00 93.56 73 ASN A N 1
ATOM 575 C CA . ASN A 1 73 ? 11.352 -7.085 -5.667 1.00 93.56 73 ASN A CA 1
ATOM 576 C C . ASN A 1 73 ? 9.944 -6.959 -5.071 1.00 93.56 73 ASN A C 1
ATOM 578 O O . ASN A 1 73 ? 9.420 -7.931 -4.533 1.00 93.56 73 ASN A O 1
ATOM 582 N N . PHE A 1 74 ? 9.308 -5.788 -5.200 1.00 94.88 74 PHE A N 1
ATOM 583 C CA . PHE A 1 74 ? 7.931 -5.573 -4.740 1.00 94.88 74 PHE A CA 1
ATOM 584 C C . PHE A 1 74 ? 6.936 -6.414 -5.537 1.00 94.88 74 PHE A C 1
ATOM 586 O O . PHE A 1 74 ? 6.044 -7.030 -4.952 1.00 94.88 74 PHE A O 1
ATOM 593 N N . ARG A 1 75 ? 7.135 -6.516 -6.855 1.00 94.31 75 ARG A N 1
ATOM 594 C CA . ARG A 1 75 ? 6.334 -7.377 -7.729 1.00 94.31 75 ARG A CA 1
ATOM 595 C C . ARG A 1 75 ? 6.385 -8.836 -7.270 1.00 94.31 75 ARG A C 1
ATOM 597 O O . ARG A 1 75 ? 5.356 -9.499 -7.154 1.00 94.31 75 ARG A O 1
ATOM 604 N N . PHE A 1 76 ? 7.574 -9.314 -6.906 1.00 94.38 76 PHE A N 1
ATOM 605 C CA . PHE A 1 76 ? 7.755 -10.656 -6.364 1.00 94.38 76 PHE A CA 1
ATOM 606 C C . PHE A 1 76 ? 7.116 -10.837 -4.979 1.00 94.38 76 PHE A C 1
ATOM 608 O O . PHE A 1 76 ? 6.543 -11.898 -4.721 1.00 94.38 76 PHE A O 1
ATOM 615 N N . VAL A 1 77 ? 7.178 -9.845 -4.080 1.00 96.00 77 VAL A N 1
ATOM 616 C CA . VAL A 1 77 ? 6.484 -9.900 -2.774 1.00 96.00 77 VAL A CA 1
ATOM 617 C C . VAL A 1 77 ? 4.977 -10.059 -2.971 1.00 96.00 77 VAL A C 1
ATOM 619 O O . VAL A 1 77 ? 4.365 -10.926 -2.348 1.00 96.00 77 VAL A O 1
ATOM 622 N N . LEU A 1 78 ? 4.393 -9.283 -3.884 1.00 96.12 78 LEU A N 1
ATOM 623 C CA . LEU A 1 78 ? 2.953 -9.258 -4.141 1.00 96.12 78 LEU A CA 1
ATOM 624 C C . LEU A 1 78 ? 2.447 -10.427 -5.003 1.00 96.12 78 LEU A C 1
ATOM 626 O O . LEU A 1 78 ? 1.245 -10.546 -5.202 1.00 96.12 78 LEU A O 1
ATOM 630 N N . ARG A 1 79 ? 3.313 -11.343 -5.462 1.00 95.38 79 ARG A N 1
ATOM 631 C CA . ARG A 1 79 ? 2.951 -12.430 -6.400 1.00 95.38 79 ARG A CA 1
ATOM 632 C C . ARG A 1 79 ? 1.807 -13.348 -5.958 1.00 95.38 79 ARG A C 1
ATOM 634 O O . ARG A 1 79 ? 1.229 -14.040 -6.785 1.00 95.38 79 ARG A O 1
ATOM 641 N N . LYS A 1 80 ? 1.527 -13.412 -4.653 1.00 96.12 80 LYS A N 1
ATOM 642 C CA . LYS A 1 80 ? 0.446 -14.233 -4.083 1.00 96.12 80 LYS A CA 1
ATOM 643 C C . LYS A 1 80 ? -0.894 -13.498 -3.992 1.00 96.12 80 LYS A C 1
ATOM 645 O O . LYS A 1 80 ? -1.900 -14.136 -3.712 1.00 96.12 80 LYS A O 1
ATOM 650 N N . ASP A 1 81 ? -0.905 -12.187 -4.209 1.00 96.81 81 ASP A N 1
ATOM 651 C CA . ASP A 1 81 ? -2.100 -11.350 -4.198 1.00 96.81 81 ASP A CA 1
ATOM 652 C C . ASP A 1 81 ? -2.308 -10.763 -5.605 1.00 96.81 81 ASP A C 1
ATOM 654 O O . ASP A 1 81 ? -1.754 -9.706 -5.926 1.00 96.81 81 ASP A O 1
ATOM 658 N N . PRO A 1 82 ? -3.071 -11.452 -6.475 1.00 96.69 82 PRO A N 1
ATOM 659 C CA . PRO A 1 82 ? -3.224 -11.039 -7.866 1.00 96.69 82 PRO A CA 1
ATOM 660 C C . PRO A 1 82 ? -3.920 -9.680 -8.010 1.00 96.69 82 PRO A C 1
ATOM 662 O O . PRO A 1 82 ? -3.661 -8.972 -8.978 1.00 96.69 82 PRO A O 1
ATOM 665 N N . ILE A 1 83 ? -4.759 -9.284 -7.046 1.00 97.25 83 ILE A N 1
ATOM 666 C CA . ILE A 1 83 ? -5.479 -8.006 -7.082 1.00 97.25 83 ILE A CA 1
ATOM 667 C C . ILE A 1 83 ? -4.504 -6.859 -6.816 1.00 97.25 83 ILE A C 1
ATOM 669 O O . ILE A 1 83 ? -4.434 -5.906 -7.593 1.00 97.25 83 ILE A O 1
ATOM 673 N N . LYS A 1 84 ? -3.705 -6.957 -5.746 1.00 95.81 84 LYS A N 1
ATOM 674 C CA . LYS A 1 84 ? -2.696 -5.933 -5.433 1.00 95.81 84 LYS A CA 1
ATOM 675 C C . LYS A 1 84 ? -1.597 -5.879 -6.488 1.00 95.81 84 LYS A C 1
ATOM 677 O O . LYS A 1 84 ? -1.151 -4.788 -6.833 1.00 95.81 84 LYS A O 1
ATOM 682 N N . LEU A 1 85 ? -1.182 -7.034 -7.009 1.00 96.69 85 LEU A N 1
ATOM 683 C CA . LEU A 1 85 ? -0.196 -7.111 -8.081 1.00 96.69 85 LEU A CA 1
ATOM 684 C C . LEU A 1 85 ? -0.708 -6.452 -9.367 1.00 96.69 85 LEU A C 1
ATOM 686 O O . LEU A 1 85 ? -0.020 -5.595 -9.914 1.00 96.69 85 LEU A O 1
ATOM 690 N N . GLY A 1 86 ? -1.920 -6.798 -9.811 1.00 97.38 86 GLY A N 1
ATOM 691 C CA . GLY A 1 86 ? -2.528 -6.195 -10.998 1.00 97.38 86 GLY A CA 1
ATOM 692 C C . GLY A 1 86 ? -2.647 -4.681 -10.854 1.00 97.38 86 GLY A C 1
ATOM 693 O O . GLY A 1 86 ? -2.231 -3.934 -11.737 1.00 97.38 86 GLY A O 1
ATOM 694 N N . ARG A 1 87 ? -3.087 -4.215 -9.679 1.00 97.50 87 ARG A N 1
ATOM 695 C CA . ARG A 1 87 ? -3.161 -2.782 -9.396 1.00 97.50 87 ARG A CA 1
ATOM 696 C C . ARG A 1 87 ? -1.794 -2.094 -9.438 1.00 97.50 87 ARG A C 1
ATOM 698 O O . ARG A 1 87 ? -1.696 -0.972 -9.928 1.00 97.50 87 ARG A O 1
ATOM 705 N N . ALA A 1 88 ? -0.745 -2.731 -8.923 1.00 95.31 88 ALA A N 1
ATOM 706 C CA . ALA A 1 88 ? 0.609 -2.187 -8.983 1.00 95.31 88 ALA A CA 1
ATOM 707 C C . ALA A 1 88 ? 1.110 -2.075 -10.433 1.00 95.31 88 ALA A C 1
ATOM 709 O O . ALA A 1 88 ? 1.638 -1.029 -10.812 1.00 95.31 88 ALA A O 1
ATOM 710 N N . ASP A 1 89 ? 0.892 -3.107 -11.252 1.00 95.44 89 ASP A N 1
ATOM 711 C CA . ASP A 1 89 ? 1.283 -3.117 -12.666 1.00 95.44 89 ASP A CA 1
ATOM 712 C C . ASP A 1 89 ? 0.546 -2.012 -13.459 1.00 95.44 89 ASP A C 1
ATOM 714 O O . ASP A 1 89 ? 1.180 -1.250 -14.192 1.00 95.44 89 ASP A O 1
ATOM 718 N N . GLU A 1 90 ? -0.764 -1.834 -13.246 1.00 96.94 90 GLU A N 1
ATOM 719 C CA . GLU A 1 90 ? -1.552 -0.738 -13.840 1.00 96.94 90 GLU A CA 1
ATOM 720 C C . GLU A 1 90 ? -0.990 0.651 -13.498 1.00 96.94 90 GLU A C 1
ATOM 722 O O . GLU A 1 90 ? -0.863 1.522 -14.368 1.00 96.94 90 GLU A O 1
ATOM 727 N N . LEU A 1 91 ? -0.651 0.875 -12.224 1.00 96.19 91 LEU A N 1
ATOM 728 C CA . LEU A 1 91 ? -0.114 2.151 -11.752 1.00 96.19 91 LEU A CA 1
ATOM 729 C C . LEU A 1 91 ? 1.257 2.444 -12.366 1.00 96.19 91 LEU A C 1
ATOM 731 O O . LEU A 1 91 ? 1.528 3.590 -12.730 1.00 96.19 91 LEU A O 1
ATOM 735 N N . LEU A 1 92 ? 2.105 1.425 -12.529 1.00 94.31 92 LEU A N 1
ATOM 736 C CA . LEU A 1 92 ? 3.406 1.564 -13.183 1.00 94.31 92 LEU A CA 1
ATOM 737 C C . LEU A 1 92 ? 3.260 1.936 -14.660 1.00 94.31 92 LEU A C 1
ATOM 739 O O . LEU A 1 92 ? 3.960 2.832 -15.132 1.00 94.31 92 LEU A O 1
ATOM 743 N N . VAL A 1 93 ? 2.342 1.291 -15.383 1.00 96.25 93 VAL A N 1
ATOM 744 C CA . VAL A 1 93 ? 2.052 1.621 -16.788 1.00 96.25 93 VAL A CA 1
ATOM 745 C C . VAL A 1 93 ? 1.533 3.052 -16.905 1.00 96.25 93 VAL A C 1
ATOM 747 O O . VAL A 1 93 ? 2.050 3.835 -17.698 1.00 96.25 93 VAL A O 1
ATOM 750 N N . THR A 1 94 ? 0.571 3.430 -16.064 1.00 97.25 94 THR A N 1
ATOM 751 C CA . THR A 1 94 ? -0.011 4.779 -16.078 1.00 97.25 94 THR A CA 1
ATOM 752 C C . THR A 1 94 ? 1.041 5.848 -15.777 1.00 97.25 94 THR A C 1
ATOM 754 O O . THR A 1 94 ? 1.080 6.886 -16.433 1.00 97.25 94 THR A O 1
ATOM 757 N N . ASN A 1 95 ? 1.942 5.598 -14.824 1.00 95.69 95 ASN A N 1
ATOM 758 C CA . ASN A 1 95 ? 3.021 6.528 -14.493 1.00 95.69 95 ASN A CA 1
ATOM 759 C C . ASN A 1 95 ? 4.001 6.721 -15.664 1.00 95.69 95 ASN A C 1
ATOM 761 O O . ASN A 1 95 ? 4.391 7.855 -15.952 1.00 95.69 95 ASN A O 1
ATOM 765 N N . LYS A 1 96 ? 4.343 5.640 -16.380 1.00 96.12 96 LYS A N 1
ATOM 766 C CA . LYS A 1 96 ? 5.162 5.714 -17.600 1.00 96.12 96 LYS A CA 1
ATOM 767 C C . LYS A 1 96 ? 4.490 6.574 -18.666 1.00 96.12 96 LYS A C 1
ATOM 769 O O . LYS A 1 96 ? 5.113 7.519 -19.136 1.00 96.12 96 LYS A O 1
ATOM 774 N N . LEU A 1 97 ? 3.208 6.331 -18.949 1.00 96.38 97 LEU A N 1
ATOM 775 C CA . LEU A 1 97 ? 2.434 7.121 -19.915 1.00 96.38 97 LEU A CA 1
ATOM 776 C C . LEU A 1 97 ? 2.399 8.612 -19.549 1.00 96.38 97 LEU A C 1
ATOM 778 O O . LEU A 1 97 ? 2.623 9.468 -20.400 1.00 96.38 97 LEU A O 1
ATOM 782 N N . ILE A 1 98 ? 2.173 8.938 -18.271 1.00 95.88 98 ILE A N 1
ATOM 783 C CA . ILE A 1 98 ? 2.199 10.328 -17.788 1.00 95.88 98 ILE A CA 1
ATOM 784 C C . ILE A 1 98 ? 3.588 10.948 -17.981 1.00 95.88 98 ILE A C 1
ATOM 786 O O . ILE A 1 98 ? 3.700 12.115 -18.355 1.00 95.88 98 ILE A O 1
ATOM 790 N N . THR A 1 99 ? 4.650 10.193 -17.708 1.00 95.94 99 THR A N 1
ATOM 791 C CA . THR A 1 99 ? 6.030 10.678 -17.825 1.00 95.94 99 THR A CA 1
ATOM 792 C C . THR A 1 99 ? 6.409 10.935 -19.283 1.00 95.94 99 THR A C 1
ATOM 794 O O . THR A 1 99 ? 6.984 11.978 -19.588 1.00 95.94 99 THR A O 1
ATOM 797 N N . GLU A 1 100 ? 6.034 10.039 -20.194 1.00 95.31 100 GLU A N 1
ATOM 798 C CA . GLU A 1 100 ? 6.228 10.207 -21.638 1.00 95.31 100 GLU A CA 1
ATOM 799 C C . GLU A 1 100 ? 5.445 11.410 -22.177 1.00 95.31 100 GLU A C 1
ATOM 801 O O . GLU A 1 100 ? 6.015 12.244 -22.880 1.00 95.31 100 GLU A O 1
ATOM 806 N N . ALA A 1 101 ? 4.181 11.568 -21.775 1.00 93.38 101 ALA A N 1
ATOM 807 C CA . ALA A 1 101 ? 3.366 12.720 -22.159 1.00 93.38 101 ALA A CA 1
ATOM 808 C C . ALA A 1 101 ? 3.977 14.051 -21.677 1.00 93.38 101 ALA A C 1
ATOM 810 O O . ALA A 1 101 ? 4.028 15.026 -22.425 1.00 93.38 101 ALA A O 1
ATOM 811 N N . LYS A 1 102 ? 4.503 14.093 -20.444 1.00 92.38 102 LYS A N 1
ATOM 812 C CA . LYS A 1 102 ? 5.214 15.271 -19.916 1.00 92.38 102 LYS A CA 1
ATOM 813 C C . LYS A 1 102 ? 6.491 15.578 -20.696 1.00 92.38 102 LYS A C 1
ATOM 815 O O . LYS A 1 102 ? 6.795 16.744 -20.929 1.00 92.38 102 LYS A O 1
ATOM 820 N N . LYS A 1 103 ? 7.237 14.546 -21.099 1.00 93.25 103 LYS A N 1
ATOM 821 C CA . LYS A 1 103 ? 8.464 14.702 -21.887 1.00 93.25 103 LYS A CA 1
ATOM 822 C C . LYS A 1 103 ? 8.170 15.322 -23.255 1.00 93.25 103 LYS A C 1
ATOM 824 O O . LYS A 1 103 ? 8.838 16.282 -23.626 1.00 93.25 103 LYS A O 1
ATOM 829 N N . GLN A 1 104 ? 7.137 14.838 -23.945 1.00 88.25 104 GLN A N 1
ATOM 830 C CA . GLN A 1 104 ? 6.709 15.385 -25.237 1.00 88.25 104 GLN A CA 1
ATOM 831 C C . GLN A 1 104 ? 6.366 16.877 -25.139 1.00 88.25 104 GLN A C 1
ATOM 833 O O . GLN A 1 104 ? 6.764 17.656 -25.999 1.00 88.25 104 GLN A O 1
ATOM 838 N N . PHE A 1 105 ? 5.684 17.300 -24.072 1.00 84.88 105 PHE A N 1
ATOM 839 C CA . PHE A 1 105 ? 5.351 18.711 -23.869 1.00 84.88 105 PHE A CA 1
ATOM 840 C C . PHE A 1 105 ? 6.604 19.586 -23.692 1.00 84.88 105 PHE A C 1
ATOM 842 O O . PHE A 1 105 ? 6.774 20.573 -24.404 1.00 84.88 105 PHE A O 1
ATOM 849 N N . ASN A 1 106 ? 7.539 19.164 -22.835 1.00 80.38 106 ASN A N 1
ATOM 850 C CA . ASN A 1 106 ? 8.781 19.903 -22.588 1.00 80.38 106 ASN A CA 1
ATOM 851 C C . ASN A 1 106 ? 9.674 20.008 -23.838 1.00 80.38 106 ASN A C 1
ATOM 853 O O . ASN A 1 106 ? 10.267 21.054 -24.089 1.00 80.38 106 ASN A O 1
ATOM 857 N N . GLU A 1 107 ? 9.778 18.943 -24.636 1.00 77.38 107 GLU A N 1
ATOM 858 C CA . GLU A 1 107 ? 10.530 18.973 -25.899 1.00 77.38 107 GLU A CA 1
ATOM 859 C C . GLU A 1 107 ? 9.896 19.944 -26.903 1.00 77.38 107 GLU A C 1
ATOM 861 O O . GLU A 1 107 ? 10.601 20.677 -27.597 1.00 77.38 107 GLU A O 1
ATOM 866 N N . THR A 1 108 ? 8.565 20.002 -26.948 1.00 71.50 108 THR A N 1
ATOM 867 C CA . THR A 1 108 ? 7.834 20.917 -27.834 1.00 71.50 108 THR A CA 1
ATOM 868 C C . THR A 1 108 ? 8.055 22.381 -27.436 1.00 71.50 108 THR A C 1
ATOM 870 O O . THR A 1 108 ? 8.337 23.207 -28.304 1.00 71.50 108 THR A O 1
ATOM 873 N N . ASP A 1 109 ? 8.031 22.698 -26.139 1.00 69.06 109 ASP A N 1
ATOM 874 C CA . ASP A 1 109 ? 8.301 24.049 -25.628 1.00 69.06 109 ASP A CA 1
ATOM 875 C C . ASP A 1 109 ? 9.748 24.496 -25.890 1.00 69.06 109 ASP A C 1
ATOM 877 O O . ASP A 1 109 ? 9.987 25.626 -26.326 1.00 69.06 109 ASP A O 1
ATOM 881 N N . MET A 1 110 ? 10.727 23.602 -25.714 1.00 63.91 110 MET A N 1
ATOM 882 C CA . MET A 1 110 ? 12.135 23.891 -26.025 1.00 63.91 110 MET A CA 1
ATOM 883 C C . MET A 1 110 ? 12.346 24.147 -27.523 1.00 63.91 110 MET A C 1
ATOM 885 O O . MET A 1 110 ? 13.067 25.077 -27.895 1.00 63.91 110 MET A O 1
ATOM 889 N N . ASN A 1 111 ? 11.654 23.396 -28.384 1.00 64.19 111 ASN A N 1
ATOM 890 C CA . ASN A 1 111 ? 11.672 23.609 -29.830 1.00 64.19 111 ASN A CA 1
ATOM 891 C C . ASN A 1 111 ? 11.042 24.957 -30.230 1.00 64.19 111 ASN A C 1
ATOM 893 O O . ASN A 1 111 ? 11.526 25.602 -31.160 1.00 64.19 111 ASN A O 1
ATOM 897 N N . ILE A 1 112 ? 9.995 25.420 -29.534 1.00 67.31 112 ILE A N 1
ATOM 898 C CA . ILE A 1 112 ? 9.374 26.739 -29.763 1.00 67.31 112 ILE A CA 1
ATOM 899 C C . ILE A 1 112 ? 10.317 27.872 -29.334 1.00 67.31 112 ILE A C 1
ATOM 901 O O . ILE A 1 112 ? 10.502 28.833 -30.083 1.00 67.31 112 ILE A O 1
ATOM 905 N N . VAL A 1 113 ? 10.969 27.751 -28.173 1.00 65.62 113 VAL A N 1
ATOM 906 C CA . VAL A 1 113 ? 11.952 28.738 -27.691 1.00 65.62 113 VAL A CA 1
ATOM 907 C C . VAL A 1 113 ? 13.159 28.826 -28.629 1.00 65.62 113 VAL A C 1
ATOM 909 O O . VAL A 1 113 ? 13.607 29.927 -28.945 1.00 65.62 113 VAL A O 1
ATOM 912 N N . GLN A 1 114 ? 13.669 27.696 -29.123 1.00 61.41 114 GLN A N 1
ATOM 913 C CA . GLN A 1 114 ? 14.749 27.677 -30.117 1.00 61.41 114 GLN A CA 1
ATOM 914 C C . GLN A 1 114 ? 14.318 28.300 -31.449 1.00 61.41 114 GLN A C 1
ATOM 916 O O . GLN A 1 114 ? 15.088 29.046 -32.053 1.00 61.41 114 GLN A O 1
ATOM 921 N N . ARG A 1 115 ? 13.072 28.070 -31.887 1.00 61.00 115 ARG A N 1
ATOM 922 C CA . ARG A 1 115 ? 12.529 28.726 -33.085 1.00 61.00 115 ARG A CA 1
ATOM 923 C C . ARG A 1 115 ? 12.474 30.245 -32.926 1.00 61.00 115 ARG A C 1
ATOM 925 O O . ARG A 1 115 ? 12.899 30.943 -33.838 1.00 61.00 115 ARG A O 1
ATOM 932 N N . ASN A 1 116 ? 12.011 30.744 -31.778 1.00 58.88 116 ASN A N 1
ATOM 933 C CA . ASN A 1 116 ? 11.934 32.183 -31.503 1.00 58.88 116 ASN A CA 1
ATOM 934 C C . ASN A 1 116 ? 13.321 32.839 -31.392 1.00 58.88 116 ASN A C 1
ATOM 936 O O . ASN A 1 116 ? 13.526 33.902 -31.967 1.00 58.88 116 ASN A O 1
ATOM 940 N N . LYS A 1 117 ? 14.308 32.178 -30.769 1.00 58.97 117 LYS A N 1
ATOM 941 C CA . LYS A 1 117 ? 15.700 32.673 -30.736 1.00 58.97 117 LYS A CA 1
ATOM 942 C C . LYS A 1 117 ? 16.322 32.798 -32.131 1.00 58.97 117 LYS A C 1
ATOM 944 O O . LYS A 1 117 ? 17.066 33.736 -32.388 1.00 58.97 117 LYS A O 1
ATOM 949 N N . ASN A 1 118 ? 15.987 31.890 -33.046 1.00 55.72 118 ASN A N 1
ATOM 950 C CA . ASN A 1 118 ? 16.484 31.936 -34.423 1.00 55.72 118 ASN A CA 1
ATOM 951 C C . ASN A 1 118 ? 15.806 33.022 -35.283 1.00 55.72 118 ASN A C 1
ATOM 953 O O . ASN A 1 118 ? 16.336 33.375 -36.334 1.00 55.72 118 ASN A O 1
ATOM 957 N N . LEU A 1 119 ? 14.654 33.553 -34.856 1.00 56.50 119 LEU A N 1
ATOM 958 C CA . LEU A 1 119 ? 13.941 34.648 -35.527 1.00 56.50 119 LEU A CA 1
ATOM 959 C C . LEU A 1 119 ? 14.435 36.038 -35.084 1.00 56.50 119 LEU A C 1
ATOM 961 O O . LEU A 1 119 ? 14.370 36.973 -35.876 1.00 56.50 119 LEU A O 1
ATOM 965 N N . GLU A 1 120 ? 14.967 36.177 -33.866 1.00 55.59 120 GLU A N 1
ATOM 966 C CA . GLU A 1 120 ? 15.507 37.448 -33.346 1.00 55.59 120 GLU A CA 1
ATOM 967 C C . GLU A 1 120 ? 16.969 37.726 -33.767 1.00 55.59 120 GLU A C 1
ATOM 969 O O . GLU A 1 120 ? 17.460 38.835 -33.588 1.00 55.59 120 GLU A O 1
ATOM 974 N N . GLY A 1 121 ? 17.665 36.756 -34.377 1.00 48.03 121 GLY A N 1
ATOM 975 C CA . GLY A 1 121 ? 19.086 36.852 -34.753 1.00 48.03 121 GLY A CA 1
ATOM 976 C C . GLY A 1 121 ? 19.407 37.454 -36.131 1.00 48.03 121 GLY A C 1
ATOM 977 O O . GLY A 1 121 ? 20.535 37.303 -36.596 1.00 48.03 121 GLY A O 1
ATOM 978 N N . HIS A 1 122 ? 18.457 38.094 -36.822 1.00 42.75 122 HIS A N 1
ATOM 979 C CA . HIS A 1 122 ? 18.711 38.741 -38.120 1.00 42.75 122 HIS A CA 1
ATOM 980 C C . HIS A 1 122 ? 18.797 40.269 -37.969 1.00 42.75 122 HIS A C 1
ATOM 982 O O . HIS A 1 122 ? 17.900 41.008 -38.375 1.00 42.75 122 HIS A O 1
ATOM 988 N N . GLU A 1 123 ? 19.890 40.750 -37.366 1.00 44.34 123 GLU A N 1
ATOM 989 C CA . GLU A 1 123 ? 20.273 42.162 -37.446 1.00 44.34 123 GLU A CA 1
ATOM 990 C C . GLU A 1 123 ? 20.622 42.518 -38.898 1.00 44.34 123 GLU A C 1
ATOM 992 O O . GLU A 1 123 ? 21.578 42.006 -39.482 1.00 44.34 123 GLU A O 1
ATOM 997 N N . ILE A 1 124 ? 19.849 43.430 -39.491 1.00 42.31 124 ILE A N 1
ATOM 998 C CA . ILE A 1 124 ? 20.230 44.109 -40.730 1.00 42.31 124 ILE A CA 1
ATOM 999 C C . ILE A 1 124 ? 21.315 45.126 -40.361 1.00 42.31 124 ILE A C 1
ATOM 1001 O O . ILE A 1 124 ? 21.014 46.245 -39.947 1.00 42.31 124 ILE A O 1
ATOM 1005 N N . THR A 1 125 ? 22.582 44.754 -40.524 1.00 38.03 125 THR A N 1
ATOM 1006 C CA . THR A 1 125 ? 23.695 45.706 -40.490 1.00 38.03 125 THR A CA 1
ATOM 1007 C C . THR A 1 125 ? 23.697 46.509 -41.796 1.00 38.03 125 THR A C 1
ATOM 1009 O O . THR A 1 125 ? 24.048 46.018 -42.867 1.00 38.03 125 THR A O 1
ATOM 1012 N N . ARG A 1 126 ? 23.262 47.773 -41.738 1.00 34.38 126 ARG A N 1
ATOM 1013 C CA . ARG A 1 126 ? 23.569 48.777 -42.769 1.00 34.38 126 ARG A CA 1
ATOM 1014 C C . ARG A 1 126 ? 24.615 49.730 -42.208 1.00 34.38 126 ARG A C 1
ATOM 1016 O O . ARG A 1 126 ? 24.278 50.637 -41.455 1.00 34.38 126 ARG A O 1
ATOM 1023 N N . ASN A 1 127 ? 25.868 49.497 -42.585 1.00 33.84 127 ASN A N 1
ATOM 1024 C CA . ASN A 1 127 ? 26.934 50.488 -42.485 1.00 33.84 127 ASN A CA 1
ATOM 1025 C C . ASN A 1 127 ? 26.837 51.445 -43.681 1.00 33.84 127 ASN A C 1
ATOM 1027 O O . ASN A 1 127 ? 26.657 50.975 -44.802 1.00 33.84 127 ASN A O 1
ATOM 1031 N N . GLU A 1 128 ? 26.934 52.754 -43.431 1.00 36.22 128 GLU A N 1
ATOM 1032 C CA . GLU A 1 128 ? 27.972 53.656 -43.975 1.00 36.22 128 GLU A CA 1
ATOM 1033 C C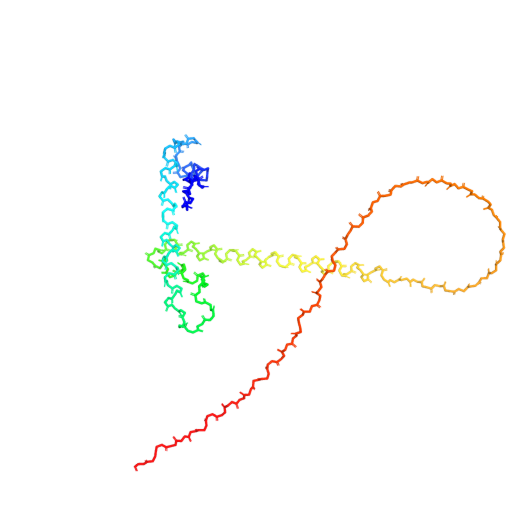 . GLU A 1 128 ? 27.662 55.131 -43.622 1.00 36.22 128 GLU A C 1
ATOM 1035 O O . GLU A 1 128 ? 26.643 55.693 -44.016 1.00 36.22 128 GLU A O 1
ATOM 1040 N N . ASP A 1 129 ? 28.558 55.698 -42.808 1.00 31.22 129 ASP A N 1
ATOM 1041 C CA . ASP A 1 129 ? 29.177 57.033 -42.843 1.00 31.22 129 ASP A CA 1
ATOM 1042 C C . ASP A 1 129 ? 28.378 58.292 -43.239 1.00 31.22 129 ASP A C 1
ATOM 1044 O O . ASP A 1 129 ? 28.004 58.480 -44.395 1.00 31.22 129 ASP A O 1
ATOM 1048 N N . SER A 1 130 ? 28.335 59.286 -42.329 1.00 32.16 130 SER A N 1
ATOM 1049 C CA . SER A 1 130 ? 29.080 60.565 -42.477 1.00 32.16 130 SER A CA 1
ATOM 1050 C C . SER A 1 130 ? 28.693 61.659 -41.454 1.00 32.16 130 SER A C 1
ATOM 1052 O O . SER A 1 130 ? 27.538 62.049 -41.342 1.00 32.16 130 SER A O 1
ATOM 1054 N N . HIS A 1 131 ? 29.737 62.221 -40.827 1.00 30.36 131 HIS A N 1
ATOM 1055 C CA . HIS A 1 131 ? 29.950 63.621 -40.402 1.00 30.36 131 HIS A CA 1
ATOM 1056 C C . HIS A 1 131 ? 29.187 64.307 -39.233 1.00 30.36 131 HIS A C 1
ATOM 1058 O O . HIS A 1 131 ? 28.066 64.782 -39.361 1.00 30.36 131 HIS A O 1
ATOM 1064 N N . SER A 1 132 ? 29.960 64.494 -38.148 1.00 31.69 132 SER A N 1
ATOM 1065 C CA . SER A 1 132 ? 30.260 65.728 -37.379 1.00 31.69 132 SER A CA 1
ATOM 1066 C C . SER A 1 132 ? 29.164 66.647 -36.795 1.00 31.69 132 SER A C 1
ATOM 1068 O O . SER A 1 132 ? 28.469 67.350 -37.519 1.00 31.69 132 SER A O 1
ATOM 1070 N N . GLU A 1 133 ? 29.298 66.819 -35.468 1.00 28.27 133 GLU A N 1
ATOM 1071 C CA . GLU A 1 133 ? 29.379 68.087 -34.706 1.00 28.27 133 GLU A CA 1
ATOM 1072 C C . GLU A 1 133 ? 28.178 68.629 -33.873 1.00 28.27 133 GLU A C 1
ATOM 1074 O O . GLU A 1 133 ? 27.109 68.943 -34.380 1.00 28.27 133 GLU A O 1
ATOM 1079 N N . LEU A 1 134 ? 28.509 68.861 -32.582 1.00 29.03 134 LEU A N 1
ATOM 1080 C CA . LEU A 1 134 ? 28.051 69.875 -31.602 1.00 29.03 134 LEU A CA 1
ATOM 1081 C C . LEU A 1 134 ? 26.957 69.584 -30.539 1.00 29.03 134 LEU A C 1
ATOM 1083 O O . LEU A 1 134 ? 25.772 69.462 -30.817 1.00 29.03 134 LEU A O 1
ATOM 1087 N N . ASN A 1 135 ? 27.444 69.671 -29.285 1.00 28.02 135 ASN A N 1
ATOM 1088 C CA . ASN A 1 135 ? 26.942 70.337 -28.066 1.00 28.02 135 ASN A CA 1
ATOM 1089 C C . ASN A 1 135 ? 25.516 70.114 -27.526 1.00 28.02 135 ASN A C 1
ATOM 1091 O O . ASN A 1 135 ? 24.521 70.458 -28.151 1.00 28.02 135 ASN A O 1
ATOM 1095 N N . GLY A 1 136 ? 25.450 69.797 -26.224 1.00 30.17 136 GLY A N 1
ATOM 1096 C CA . GLY A 1 136 ? 24.268 70.047 -25.396 1.00 30.17 136 GLY A CA 1
ATOM 1097 C C . GLY A 1 136 ? 24.380 69.487 -23.978 1.00 30.17 136 GLY A C 1
ATOM 1098 O O . GLY A 1 136 ? 24.220 68.293 -23.770 1.00 30.17 136 GLY A O 1
ATOM 1099 N N . ASN A 1 137 ? 24.649 70.368 -23.013 1.00 31.23 137 ASN A N 1
ATOM 1100 C CA . ASN A 1 137 ? 24.658 70.115 -21.569 1.00 31.23 137 ASN A CA 1
ATOM 1101 C C . ASN A 1 137 ? 23.388 69.409 -21.055 1.00 31.23 137 ASN A C 1
ATOM 1103 O O . ASN A 1 137 ? 22.282 69.738 -21.479 1.00 31.23 137 ASN A O 1
ATOM 1107 N N . GLY A 1 138 ? 23.540 68.567 -20.030 1.00 32.78 138 GLY A N 1
ATOM 1108 C CA . GLY A 1 138 ? 22.418 68.063 -19.239 1.00 32.78 138 GLY A CA 1
ATOM 1109 C C . GLY A 1 138 ? 22.863 67.212 -18.054 1.00 32.78 138 GLY A C 1
ATOM 1110 O O . GLY A 1 138 ? 22.900 65.990 -18.145 1.00 32.78 138 GLY A O 1
ATOM 1111 N N . GLU A 1 139 ? 23.195 67.859 -16.937 1.00 30.45 139 GLU A N 1
ATOM 1112 C CA . GLU A 1 139 ? 23.283 67.213 -15.625 1.00 30.45 139 GLU A CA 1
ATOM 1113 C C . GLU A 1 139 ? 21.984 66.460 -15.290 1.00 30.45 139 GLU A C 1
ATOM 1115 O O . GLU A 1 139 ? 20.897 67.035 -15.376 1.00 30.45 139 GLU A O 1
ATOM 1120 N N . ARG A 1 140 ? 22.094 65.244 -14.739 1.00 33.81 140 ARG A N 1
ATOM 1121 C CA . ARG A 1 140 ? 21.352 64.921 -13.512 1.00 33.81 140 ARG A CA 1
ATOM 1122 C C . ARG A 1 140 ? 21.962 63.756 -12.740 1.00 33.81 140 ARG A C 1
ATOM 1124 O O . ARG A 1 140 ? 21.954 62.609 -13.166 1.00 33.81 140 ARG A O 1
ATOM 1131 N N . VAL A 1 141 ? 22.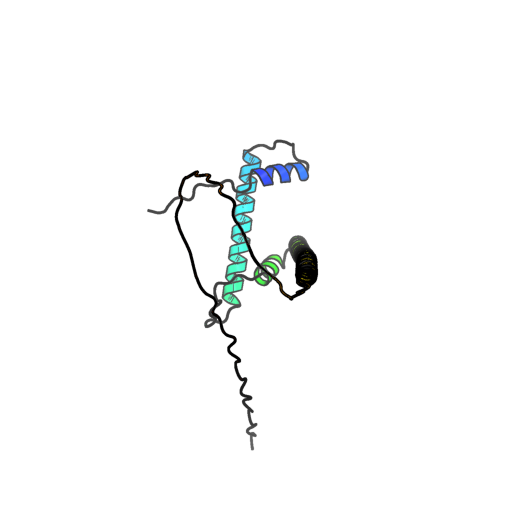438 64.116 -11.557 1.00 35.19 141 VAL A N 1
ATOM 1132 C CA . VAL A 1 141 ? 22.749 63.265 -10.409 1.00 35.19 141 VAL A CA 1
ATOM 1133 C C . VAL A 1 141 ? 21.478 62.551 -9.935 1.00 35.19 141 VAL A C 1
ATOM 1135 O O . VAL A 1 141 ? 20.450 63.214 -9.793 1.00 35.19 141 VAL A O 1
ATOM 1138 N N . HIS A 1 142 ? 21.560 61.254 -9.625 1.00 37.75 142 HIS A N 1
ATOM 1139 C CA . HIS A 1 142 ? 21.113 60.709 -8.334 1.00 37.75 142 HIS A CA 1
ATOM 1140 C C . HIS A 1 142 ? 21.726 59.331 -8.063 1.00 37.75 142 HIS A C 1
ATOM 1142 O O . HIS A 1 142 ? 21.559 58.383 -8.825 1.00 37.75 142 HIS A O 1
ATOM 1148 N N . ASN A 1 143 ? 22.422 59.293 -6.929 1.00 31.48 143 ASN A N 1
ATOM 1149 C CA . ASN A 1 143 ? 22.787 58.129 -6.128 1.00 31.48 143 ASN A CA 1
ATOM 1150 C C . ASN A 1 143 ? 21.497 57.335 -5.780 1.00 31.48 143 ASN A C 1
ATOM 1152 O O . ASN A 1 143 ? 20.415 57.919 -5.780 1.00 31.48 143 ASN A O 1
ATOM 1156 N N . ASN A 1 144 ? 21.496 56.041 -5.460 1.00 32.75 144 ASN A N 1
ATOM 1157 C CA . ASN A 1 144 ? 22.184 55.436 -4.324 1.00 32.75 144 ASN A CA 1
ATOM 1158 C C . ASN A 1 144 ? 21.859 53.921 -4.266 1.00 32.75 144 ASN A C 1
ATOM 1160 O O . ASN A 1 144 ? 20.803 53.509 -4.743 1.00 32.75 144 ASN A O 1
ATOM 1164 N N . GLU A 1 145 ? 22.715 53.190 -3.545 1.00 37.59 145 GLU A N 1
ATOM 1165 C CA . GLU A 1 145 ? 22.414 51.993 -2.731 1.00 37.59 145 GLU A CA 1
ATOM 1166 C C . GLU A 1 145 ? 22.475 50.599 -3.394 1.00 37.59 145 GLU A C 1
ATOM 1168 O O . GLU A 1 145 ? 21.512 50.065 -3.934 1.00 37.59 145 GLU A O 1
ATOM 1173 N N . ASP A 1 146 ? 23.677 50.014 -3.290 1.00 36.75 146 ASP A N 1
ATOM 1174 C CA . ASP A 1 146 ? 23.975 48.817 -2.486 1.00 36.75 146 ASP A CA 1
ATOM 1175 C C . ASP A 1 146 ? 23.039 47.598 -2.608 1.00 36.75 146 ASP A C 1
ATOM 1177 O O . ASP A 1 146 ? 21.928 47.614 -2.092 1.00 36.75 146 ASP A O 1
ATOM 1181 N N . LEU A 1 147 ? 23.549 46.468 -3.132 1.00 43.81 147 LEU A N 1
ATOM 1182 C CA . LEU A 1 147 ? 24.001 45.345 -2.284 1.00 43.81 147 LEU A CA 1
ATOM 1183 C C . LEU A 1 147 ? 24.630 44.192 -3.104 1.00 43.81 147 LEU A C 1
ATOM 1185 O O . LEU A 1 147 ? 23.970 43.473 -3.846 1.00 43.81 147 LEU A O 1
ATOM 1189 N N . LEU A 1 148 ? 25.944 44.061 -2.924 1.00 41.91 148 LEU A N 1
ATOM 1190 C CA . LEU A 1 148 ? 26.757 42.851 -2.724 1.00 41.91 148 LEU A CA 1
ATOM 1191 C C . LEU A 1 148 ? 26.173 41.445 -3.018 1.00 41.91 148 LEU A C 1
ATOM 1193 O O . LEU A 1 148 ? 25.266 40.972 -2.341 1.00 41.91 148 LEU A O 1
ATOM 1197 N N . ASP A 1 149 ? 26.913 40.749 -3.894 1.00 39.38 149 ASP A N 1
ATOM 1198 C CA . ASP A 1 149 ? 27.668 39.509 -3.606 1.00 39.38 149 ASP A CA 1
ATOM 1199 C C . ASP A 1 149 ? 26.875 38.228 -3.259 1.00 39.38 149 ASP A C 1
ATOM 1201 O O . ASP A 1 149 ? 26.346 38.067 -2.160 1.00 39.38 149 ASP A O 1
ATOM 1205 N N . LYS A 1 150 ? 26.909 37.234 -4.158 1.00 42.72 150 LYS A N 1
ATOM 1206 C CA . LYS A 1 150 ? 27.832 36.083 -4.044 1.00 42.72 150 LYS A CA 1
ATOM 1207 C C . LYS A 1 150 ? 27.625 35.100 -5.184 1.00 42.72 150 LYS A C 1
ATOM 1209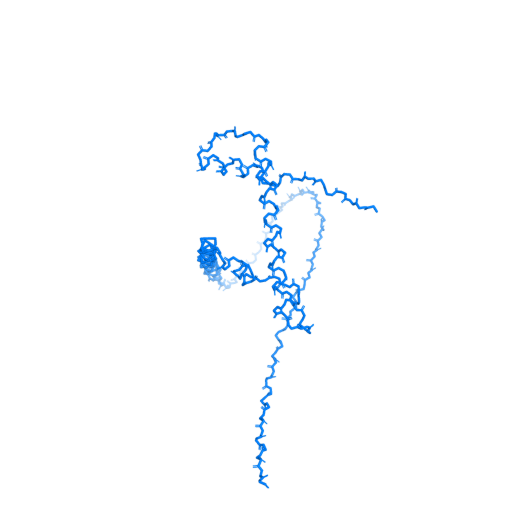 O O . LYS A 1 150 ? 26.524 34.609 -5.421 1.00 42.72 150 LYS A O 1
ATOM 1214 N N . GLY A 1 151 ? 28.726 34.797 -5.862 1.00 35.12 151 GLY A N 1
ATOM 1215 C CA . GLY A 1 151 ? 28.807 33.684 -6.786 1.00 35.12 151 GLY A CA 1
ATOM 1216 C C . GLY A 1 151 ? 28.638 32.337 -6.089 1.00 35.12 151 GLY A C 1
ATOM 1217 O O . GLY A 1 151 ? 28.895 32.180 -4.898 1.00 35.12 151 GLY A O 1
ATOM 1218 N N . THR A 1 152 ? 28.245 31.355 -6.887 1.00 40.53 152 THR A N 1
ATOM 1219 C CA . THR A 1 152 ? 28.881 30.039 -6.875 1.00 40.53 152 THR A CA 1
ATOM 1220 C C . THR A 1 152 ? 29.007 29.616 -8.332 1.00 40.53 152 THR A C 1
ATOM 1222 O O . THR A 1 152 ? 28.028 29.287 -8.997 1.00 40.53 152 THR A O 1
ATOM 1225 N N . GLU A 1 153 ? 30.234 29.722 -8.835 1.00 44.09 153 GLU A N 1
ATOM 1226 C CA . GLU A 1 153 ? 30.765 28.748 -9.781 1.00 44.09 153 GLU A CA 1
ATOM 1227 C C . GLU A 1 153 ? 30.554 27.353 -9.179 1.00 44.09 153 GLU A C 1
ATOM 1229 O O . GLU A 1 153 ? 30.654 27.190 -7.958 1.00 44.09 153 GLU A O 1
ATOM 1234 N N . ASN A 1 154 ? 30.200 26.379 -10.018 1.00 38.88 154 ASN A N 1
ATOM 1235 C CA . ASN A 1 154 ? 31.021 25.183 -10.175 1.00 38.88 154 ASN A CA 1
ATOM 1236 C C . ASN A 1 154 ? 30.437 24.203 -11.210 1.00 38.88 154 ASN A C 1
ATOM 1238 O O . ASN A 1 154 ? 29.302 23.741 -11.105 1.00 38.88 154 ASN A O 1
ATOM 1242 N N . ASP A 1 155 ? 31.318 23.898 -12.162 1.00 38.81 155 ASP A N 1
ATOM 1243 C CA . ASP A 1 155 ? 31.657 22.562 -12.652 1.00 38.81 155 ASP A CA 1
ATOM 1244 C C . ASP A 1 155 ? 30.793 21.939 -13.758 1.00 38.81 155 ASP A C 1
ATOM 1246 O O . ASP A 1 155 ? 29.959 21.056 -13.569 1.00 38.81 155 ASP A O 1
ATOM 1250 N N . LEU A 1 156 ? 31.126 22.384 -14.973 1.00 44.19 156 LEU A N 1
ATOM 1251 C CA . LEU A 1 156 ? 31.266 21.526 -16.147 1.00 44.19 156 LEU A CA 1
ATOM 1252 C C . LEU A 1 156 ? 32.449 20.564 -15.928 1.00 44.19 156 LEU A C 1
ATOM 1254 O O . LEU A 1 156 ? 33.585 21.015 -16.019 1.00 44.19 156 LEU A O 1
ATOM 1258 N N . ASP A 1 157 ? 32.196 19.278 -15.690 1.00 42.47 157 ASP A N 1
ATOM 1259 C CA . ASP A 1 157 ? 33.055 18.174 -16.152 1.00 42.47 157 ASP A CA 1
ATOM 1260 C C . ASP A 1 157 ? 32.332 16.836 -15.936 1.00 42.47 157 ASP A C 1
ATOM 1262 O O . ASP A 1 157 ? 31.999 16.485 -14.807 1.00 42.47 157 ASP A O 1
ATOM 1266 N N . ASP A 1 158 ? 32.067 16.103 -17.014 1.00 42.91 158 ASP A N 1
ATOM 1267 C CA . ASP A 1 158 ? 32.348 14.667 -17.007 1.00 42.91 158 ASP A CA 1
ATOM 1268 C C . ASP A 1 158 ? 32.400 14.172 -18.452 1.00 42.91 158 ASP A C 1
ATOM 1270 O O . ASP A 1 158 ? 31.400 14.083 -19.175 1.00 42.91 158 ASP A O 1
ATOM 1274 N N . GLY A 1 159 ? 33.636 13.929 -18.880 1.00 38.78 159 GLY A N 1
ATOM 1275 C CA . GLY A 1 159 ? 33.994 13.404 -20.180 1.00 38.78 159 GLY A CA 1
ATOM 1276 C C . GLY A 1 159 ? 33.428 12.011 -20.440 1.00 38.78 159 GLY A C 1
ATOM 1277 O O . GLY A 1 159 ? 33.434 11.116 -19.594 1.00 38.78 159 GLY A O 1
ATOM 1278 N N . VAL A 1 160 ? 33.001 11.832 -21.685 1.00 42.00 160 VAL A N 1
ATOM 1279 C CA . VAL A 1 160 ? 32.792 10.533 -22.315 1.00 42.00 160 VAL A CA 1
ATOM 1280 C C . VAL A 1 160 ? 34.138 9.806 -22.337 1.00 42.00 160 VAL A C 1
ATOM 1282 O O . VAL A 1 160 ? 35.088 10.276 -22.961 1.00 42.00 160 VAL A O 1
ATOM 1285 N N . LYS A 1 161 ? 34.231 8.681 -21.625 1.00 47.94 161 LYS A N 1
ATOM 1286 C CA . LYS A 1 161 ? 35.267 7.674 -21.854 1.00 47.94 161 LYS A CA 1
ATOM 1287 C C . LYS A 1 161 ? 34.629 6.552 -22.652 1.00 47.94 161 LYS A C 1
ATOM 1289 O O . LYS A 1 161 ? 33.774 5.838 -22.134 1.00 47.94 161 LYS A O 1
ATOM 1294 N N . ASP A 1 162 ? 35.030 6.464 -23.910 1.00 41.59 162 ASP A N 1
ATOM 1295 C CA . ASP A 1 162 ? 34.806 5.304 -24.754 1.00 41.59 162 ASP A CA 1
ATOM 1296 C C . ASP A 1 162 ? 35.581 4.123 -24.142 1.00 41.59 162 ASP A C 1
ATOM 1298 O O . ASP A 1 162 ? 36.804 4.181 -24.008 1.00 41.59 162 ASP A O 1
ATOM 1302 N N . GLU A 1 163 ? 34.871 3.085 -23.697 1.00 53.09 163 GLU A N 1
ATOM 1303 C CA . GLU A 1 163 ? 35.477 1.785 -23.400 1.00 53.09 163 GLU A CA 1
ATOM 1304 C C . GLU A 1 163 ? 35.503 0.979 -24.704 1.00 53.09 163 GLU A C 1
ATOM 1306 O O . GLU A 1 163 ? 34.460 0.583 -25.230 1.00 53.09 163 GLU A O 1
ATOM 1311 N N . GLU A 1 164 ? 36.712 0.784 -25.237 1.00 46.91 164 GLU A N 1
ATOM 1312 C CA . GLU A 1 164 ? 37.016 -0.232 -26.242 1.00 46.91 164 GLU A CA 1
ATOM 1313 C C . GLU A 1 164 ? 36.662 -1.615 -25.676 1.00 46.91 164 GLU A C 1
ATOM 1315 O O . GLU A 1 164 ? 37.060 -1.975 -24.567 1.00 46.91 164 GLU A O 1
ATOM 1320 N N . VAL A 1 165 ? 35.873 -2.378 -26.433 1.00 53.56 165 VAL A N 1
ATOM 1321 C CA . VAL A 1 165 ? 35.574 -3.782 -26.149 1.00 53.56 165 VAL A CA 1
ATOM 1322 C C . VAL A 1 165 ? 36.589 -4.613 -26.924 1.00 53.56 165 VAL A C 1
ATOM 1324 O O . VAL A 1 165 ? 36.487 -4.713 -28.145 1.00 53.56 165 VAL A O 1
ATOM 1327 N N . ASP A 1 166 ? 37.554 -5.191 -26.213 1.00 45.62 166 ASP A N 1
ATOM 1328 C CA . ASP A 1 166 ? 38.409 -6.247 -26.747 1.00 45.62 166 ASP A CA 1
ATOM 1329 C C . ASP A 1 166 ? 37.589 -7.545 -26.874 1.00 45.62 166 ASP A C 1
ATOM 1331 O O . ASP A 1 166 ? 37.008 -8.038 -25.903 1.00 45.62 166 ASP A O 1
ATOM 1335 N N . GLU A 1 167 ? 37.509 -8.077 -28.096 1.00 47.53 167 GLU A N 1
ATOM 1336 C CA . GLU A 1 167 ? 37.015 -9.424 -28.391 1.00 47.53 167 GLU A CA 1
ATOM 1337 C C . GLU A 1 167 ? 38.049 -10.456 -27.910 1.00 47.53 167 GLU A C 1
ATOM 1339 O O . GLU A 1 167 ? 39.070 -10.670 -28.564 1.00 47.53 167 GLU A O 1
ATOM 1344 N N . GLU A 1 168 ? 37.786 -11.128 -26.786 1.00 50.84 168 GLU A N 1
ATOM 1345 C CA . GLU A 1 168 ? 38.464 -12.389 -26.469 1.00 50.84 168 GLU A CA 1
ATOM 1346 C C . GLU A 1 168 ? 37.780 -13.536 -27.227 1.00 50.84 168 GLU A C 1
ATOM 1348 O O . GLU A 1 168 ? 36.614 -13.873 -27.006 1.00 50.84 168 GLU A O 1
ATOM 1353 N N . VAL A 1 169 ? 38.532 -14.093 -28.174 1.00 50.41 169 VAL A N 1
ATOM 1354 C CA . VAL A 1 169 ? 38.237 -15.322 -28.908 1.00 50.41 169 VAL A CA 1
ATOM 1355 C C . VAL A 1 169 ? 38.659 -16.491 -28.020 1.00 50.41 169 VAL A C 1
ATOM 1357 O O . VAL A 1 169 ? 39.852 -16.738 -27.864 1.00 50.41 169 VAL A O 1
ATOM 1360 N N . ASP A 1 170 ? 37.697 -17.211 -27.444 1.00 50.75 170 ASP A N 1
ATOM 1361 C CA . ASP A 1 170 ? 37.970 -18.514 -26.832 1.00 50.75 170 ASP A CA 1
ATOM 1362 C C . ASP A 1 170 ? 38.113 -19.555 -27.952 1.00 50.75 170 ASP A C 1
ATOM 1364 O O . ASP A 1 170 ? 37.131 -19.981 -28.567 1.00 50.75 170 ASP A O 1
ATOM 1368 N N . GLU A 1 171 ? 39.361 -19.921 -28.249 1.00 59.56 171 GLU A N 1
ATOM 1369 C CA . GLU A 1 171 ? 39.696 -21.067 -29.091 1.00 59.56 171 GLU A CA 1
ATOM 1370 C C . GLU A 1 171 ? 39.346 -22.376 -28.365 1.00 59.56 171 GLU A C 1
ATOM 1372 O O . GLU A 1 171 ? 39.692 -22.598 -27.204 1.00 59.56 171 GLU A O 1
ATOM 1377 N N . GLU A 1 172 ? 38.636 -23.239 -29.090 1.00 54.94 172 GLU A N 1
ATOM 1378 C CA . GLU A 1 172 ? 38.344 -24.624 -28.740 1.00 54.94 172 GLU A CA 1
ATOM 1379 C C . GLU A 1 172 ? 39.649 -25.417 -28.534 1.00 54.94 172 GLU A C 1
ATOM 1381 O O . GLU A 1 172 ? 40.447 -25.533 -29.465 1.00 54.94 172 GLU A O 1
ATOM 1386 N N . GLU A 1 173 ? 39.837 -26.046 -27.368 1.00 58.28 173 GLU A N 1
ATOM 1387 C CA . GLU A 1 173 ? 40.693 -27.233 -27.284 1.00 58.28 173 GLU A CA 1
ATOM 1388 C C . GLU A 1 173 ? 39.832 -28.494 -27.253 1.00 58.28 173 GLU A C 1
ATOM 1390 O O . GLU A 1 173 ? 38.944 -28.675 -26.418 1.00 58.28 173 GLU A O 1
ATOM 1395 N N . ALA A 1 174 ? 40.114 -29.331 -28.247 1.00 54.97 174 ALA A N 1
ATOM 1396 C CA . ALA A 1 174 ? 39.533 -30.626 -28.498 1.00 54.97 174 ALA A CA 1
ATOM 1397 C C . ALA A 1 174 ? 39.981 -31.654 -27.451 1.00 54.97 174 ALA A C 1
ATOM 1399 O O . ALA A 1 174 ? 41.170 -31.805 -27.175 1.00 54.97 174 ALA A O 1
ATOM 1400 N N . ASP A 1 175 ? 39.015 -32.418 -26.944 1.00 56.12 175 ASP A N 1
ATOM 1401 C CA . ASP A 1 175 ? 39.274 -33.713 -26.328 1.00 56.12 175 ASP A CA 1
ATOM 1402 C C . ASP A 1 175 ? 39.693 -34.702 -27.437 1.00 56.12 175 ASP A C 1
ATOM 1404 O O . ASP A 1 175 ? 38.890 -35.023 -28.317 1.00 56.12 175 ASP A O 1
ATOM 1408 N N . GLU A 1 176 ? 40.941 -35.178 -27.408 1.00 67.31 176 GLU A N 1
ATOM 1409 C CA . GLU A 1 176 ? 41.363 -36.395 -28.116 1.00 67.31 176 GLU A CA 1
ATOM 1410 C C . GLU A 1 176 ? 41.462 -37.580 -27.136 1.00 67.31 176 GLU A C 1
ATOM 1412 O O . GLU A 1 176 ? 41.803 -37.420 -25.962 1.00 67.31 176 GLU A O 1
ATOM 1417 N N . ASP A 1 177 ? 41.108 -38.747 -27.683 1.00 56.88 177 ASP A N 1
ATOM 1418 C CA . ASP A 1 177 ? 40.765 -40.044 -27.073 1.00 56.88 177 ASP A CA 1
ATOM 1419 C C . ASP A 1 177 ? 41.793 -40.710 -26.128 1.00 56.88 177 ASP A C 1
ATOM 1421 O O . ASP A 1 177 ? 43.022 -40.642 -26.373 1.00 56.88 177 ASP A O 1
#

Organism: Tetrapisispora phaffii (strain ATCC 24235 / CBS 4417 / NBRC 1672 / NRRL Y-8282 / UCD 70-5) (NCBI:txid1071381)

Foldseek 3Di:
DPDPDPPDLPCLPVLLVVCVVVPHDNGDDSVVSSVVSVVVVVVVVVLVVQQQVVLQVPDDPPDPCNRDRDPVSSLVSCVVPVVVNVVSVVVVVVVVVVVVVVVVVVVVVVVVVVVVVVVVPDDPDDDDDDDDDDDDDDDDDDDDDDDDDDDDDDDDDDDDDDDDDDDDDDDDDDDDD

Secondary structure (DSSP, 8-state):
---------SSHHHHHHHHHHTT--SS--HHHHHHHHHHHHHHHHHHHHHHHHHHHHHS-TT-TTTT---HHHHHHHGGG-HHHHHHHHHHHHHHHHHHHHHHHHHHHHHHHHHHHHHHH--------------------------------------------------PPPP---

InterPro domains:
  IPR003195 Transcription initiation factor IID, subunit 13 [PF02269] (9-107)
  IPR003195 Transcription initiation factor IID, subunit 13 [PTHR11380] (4-171)
  IPR009072 Histone-fold [G3DSA:1.10.20.10] (10-54)
  IPR009072 Histone-fold [SSF47113] (11-53)

Radius of gyration: 33.04 Å; chains: 1; bounding box: 61×110×68 Å